Protein AF-A0A292S8X3-F1 (afdb_monomer)

Sequence (126 aa):
MIKKYTMLNYIPETLYKEAGVNPARVFNNKVITQPAACVITRNFRFEDNFVLKFAQNNEHIVIFLKPVFEIKGKQEFFDRNFNLILKKFKNYRVFTSQAEVDDFITDNKIQTIIRDFNPLLQPQEE

Mean predicted aligned error: 9.66 Å

pLDDT: mean 76.22, std 19.15, range [31.16, 96.75]

Secondary structure (DSSP, 8-state):
------GGGGS-SS----SS--GGGSS--PPPPSSEEEEESS---STT-HHHHHHHTTTPEEEEE----SSHHHHHHHHHHHHHHHTT-SSEEEESSHHHHHHHHHHTT--EEEE---TTSPPPP-

Foldseek 3Di:
DDPDDDCVVVDDPDDDDPPADDCVQDDDPPDADPPEAEEEEDPLADPPDRSVRVCVVPVHEYEYQDEDDPDPVVNVVSVVSSVVSCVVDDGYHYHPDVVVVVVVCVVRVHPYYHYDDDVVDDPPDD

Nearest PDB structures (foldseek):
  5ztb-assembly1_B  TM=5.370E-01  e=1.570E+00  Thermus thermophilus HB27
  5ztb-assembly2_A  TM=5.287E-01  e=2.488E+00  Thermus thermophilus HB27
  5ztb-assembly3_C  TM=5.094E-01  e=2.330E+00  Thermus thermophilus HB27
  5b4f-assembly1_A-2  TM=5.734E-01  e=3.945E+00  Thermus thermophilus HB27
  2gas-assembly2_B  TM=4.658E-01  e=7.619E+00  Medicago sativa

Structure (mmCIF, N/CA/C/O backbone):
data_AF-A0A292S8X3-F1
#
_entry.id   AF-A0A292S8X3-F1
#
loop_
_atom_site.group_PDB
_atom_site.id
_atom_site.type_symbol
_atom_site.label_atom_id
_atom_site.label_alt_id
_atom_site.label_comp_id
_atom_site.label_asym_id
_atom_site.label_entity_id
_atom_site.label_seq_id
_atom_site.pdbx_PDB_ins_code
_atom_site.Cartn_x
_atom_site.Cartn_y
_atom_site.Cartn_z
_atom_site.occupancy
_atom_site.B_iso_or_equiv
_atom_site.auth_seq_id
_atom_site.auth_comp_id
_atom_site.auth_asym_id
_atom_site.auth_atom_id
_atom_site.pdbx_PDB_model_num
ATOM 1 N N . MET A 1 1 ? -7.407 -32.201 -33.612 1.00 40.50 1 MET A N 1
ATOM 2 C CA . MET A 1 1 ? -7.776 -30.767 -33.638 1.00 40.50 1 MET A CA 1
ATOM 3 C C . MET A 1 1 ? -7.670 -30.231 -32.213 1.00 40.50 1 MET A C 1
ATOM 5 O O . MET A 1 1 ? -8.427 -30.672 -31.360 1.00 40.50 1 MET A O 1
ATOM 9 N N . ILE A 1 2 ? -6.678 -29.385 -31.916 1.00 31.16 2 ILE A N 1
ATOM 10 C CA . ILE A 1 2 ? -6.476 -28.832 -30.564 1.00 31.16 2 ILE A CA 1
ATOM 11 C C . ILE A 1 2 ? -7.536 -27.749 -30.337 1.00 31.16 2 ILE A C 1
ATOM 13 O O . ILE A 1 2 ? -7.513 -26.721 -31.014 1.00 31.16 2 ILE A O 1
ATOM 17 N N . LYS A 1 3 ? -8.469 -27.969 -29.404 1.00 38.09 3 LYS A N 1
ATOM 18 C CA . LYS A 1 3 ? -9.391 -26.916 -28.959 1.00 38.09 3 LYS A CA 1
ATOM 19 C C . LYS A 1 3 ? -8.608 -25.929 -28.093 1.00 38.09 3 LYS A C 1
ATOM 21 O O . LYS A 1 3 ? -8.277 -26.224 -26.948 1.00 38.09 3 LYS A O 1
ATOM 26 N N . LYS A 1 4 ? -8.275 -24.768 -28.659 1.00 35.94 4 LYS A N 1
ATOM 27 C CA . LYS A 1 4 ? -7.706 -23.639 -27.915 1.00 35.94 4 LYS A CA 1
ATOM 28 C C . LYS A 1 4 ? -8.845 -22.911 -27.206 1.00 35.94 4 LYS A C 1
ATOM 30 O O . LYS A 1 4 ? -9.520 -22.085 -27.810 1.00 35.94 4 LYS A O 1
ATOM 35 N N . TYR A 1 5 ? -9.070 -23.233 -25.939 1.00 38.69 5 TYR A N 1
ATOM 36 C CA . TYR A 1 5 ? -9.926 -22.420 -25.085 1.00 38.69 5 TYR A CA 1
ATOM 37 C C . TYR A 1 5 ? -9.133 -21.173 -24.678 1.00 38.69 5 TYR A C 1
ATOM 39 O O . TYR A 1 5 ? -8.145 -21.264 -23.954 1.00 38.69 5 TYR A O 1
ATOM 47 N N . THR A 1 6 ? -9.506 -20.011 -25.208 1.00 42.34 6 THR A N 1
ATOM 48 C CA . THR A 1 6 ? -8.949 -18.720 -24.788 1.00 42.34 6 THR A CA 1
ATOM 49 C C . THR A 1 6 ? -9.653 -18.261 -23.508 1.00 42.34 6 THR A C 1
ATOM 51 O O . THR A 1 6 ? -10.834 -18.548 -23.323 1.00 42.34 6 THR A O 1
ATOM 54 N N . MET A 1 7 ? -8.956 -17.536 -22.617 1.00 40.66 7 MET A N 1
ATOM 55 C CA . MET A 1 7 ? -9.541 -17.032 -21.354 1.00 40.66 7 MET A CA 1
ATOM 56 C C . MET A 1 7 ? -10.806 -16.182 -21.557 1.00 40.66 7 MET A C 1
ATOM 58 O O . MET A 1 7 ? -11.620 -16.077 -20.648 1.00 40.66 7 MET A O 1
ATOM 62 N N . LEU A 1 8 ? -10.992 -15.625 -22.758 1.00 43.12 8 LEU A N 1
ATOM 63 C CA . LEU A 1 8 ? -12.203 -14.917 -23.180 1.00 43.12 8 LEU A CA 1
ATOM 64 C C . LEU A 1 8 ? -13.480 -15.758 -23.016 1.00 43.12 8 LEU A C 1
ATOM 66 O O . LEU A 1 8 ? -14.521 -15.200 -22.699 1.00 43.12 8 LEU A O 1
ATOM 70 N N . ASN A 1 9 ? -13.396 -17.085 -23.153 1.00 43.97 9 ASN A N 1
ATOM 71 C CA . ASN A 1 9 ? -14.543 -17.992 -23.016 1.00 43.97 9 ASN A CA 1
ATOM 72 C C . ASN A 1 9 ? -15.000 -18.200 -21.558 1.00 43.97 9 ASN A C 1
ATOM 74 O O . ASN A 1 9 ? -15.982 -18.897 -21.326 1.00 43.97 9 ASN A O 1
ATOM 78 N N . TYR A 1 10 ? -14.268 -17.651 -20.584 1.00 42.66 10 TYR A N 1
ATOM 79 C CA . TYR A 1 10 ? -14.528 -17.815 -19.150 1.00 42.66 10 TYR A CA 1
ATOM 80 C C . TYR A 1 10 ? -14.713 -16.480 -18.424 1.00 42.66 10 TYR A C 1
ATOM 82 O O . TYR A 1 10 ? -14.752 -16.459 -17.195 1.00 42.66 10 TYR A O 1
ATOM 90 N N . ILE A 1 11 ? -14.807 -15.363 -19.155 1.00 41.22 11 ILE A N 1
ATOM 91 C CA . ILE A 1 11 ? -15.145 -14.074 -18.550 1.00 41.22 11 ILE A CA 1
ATOM 92 C C . ILE A 1 11 ? -16.648 -14.108 -18.244 1.00 41.22 11 ILE A C 1
ATOM 94 O O . ILE A 1 11 ? -17.437 -14.231 -19.180 1.00 41.22 11 ILE A O 1
ATOM 98 N N . PRO A 1 12 ? -17.068 -14.037 -16.968 1.00 37.34 12 PRO A N 1
ATOM 99 C CA . PRO A 1 12 ? -18.482 -14.064 -16.624 1.00 37.34 12 PRO A CA 1
ATOM 100 C C . PRO A 1 12 ? -19.188 -12.855 -17.242 1.00 37.34 12 PRO A C 1
ATOM 102 O O . PRO A 1 12 ? -18.734 -11.725 -17.066 1.00 37.34 12 PRO A O 1
ATOM 105 N N . GLU A 1 13 ? -20.315 -13.081 -17.920 1.00 39.03 13 GLU A N 1
ATOM 106 C CA . GLU A 1 13 ? -21.166 -12.006 -18.463 1.00 39.03 13 GLU A CA 1
ATOM 107 C C . GLU A 1 13 ? -21.691 -11.082 -17.350 1.00 39.03 13 GLU A C 1
ATOM 109 O O . GLU A 1 13 ? -21.934 -9.896 -17.570 1.00 39.03 13 GLU A O 1
ATOM 114 N N . THR A 1 14 ? -21.783 -11.611 -16.125 1.00 36.38 14 THR A N 1
ATOM 115 C CA . THR A 1 14 ? -22.208 -10.885 -14.929 1.00 36.38 14 THR A CA 1
ATOM 116 C C . THR A 1 14 ? -21.044 -10.753 -13.950 1.00 36.38 14 THR A C 1
ATOM 118 O O . THR A 1 14 ? -20.704 -11.685 -13.219 1.00 36.38 14 THR A O 1
ATOM 121 N N . LEU A 1 15 ? -20.440 -9.566 -13.898 1.00 38.81 15 LEU A N 1
ATOM 122 C CA . LEU A 1 15 ? -19.493 -9.203 -12.844 1.00 38.81 15 LEU A CA 1
ATOM 123 C C . LEU A 1 15 ? -20.273 -8.907 -11.557 1.00 38.81 15 LEU A C 1
ATOM 125 O O . LEU A 1 15 ? -20.787 -7.805 -11.360 1.00 38.81 15 LEU A O 1
ATOM 129 N N . TYR A 1 16 ? -20.379 -9.895 -10.669 1.00 35.81 16 TYR A N 1
ATOM 130 C CA . TYR A 1 16 ? -20.914 -9.678 -9.327 1.00 35.81 16 TYR A CA 1
ATOM 131 C C . TYR A 1 16 ? -19.996 -8.721 -8.558 1.00 35.81 16 TYR A C 1
ATOM 133 O O . TYR A 1 16 ? -18.856 -9.051 -8.229 1.00 35.81 16 TYR A O 1
ATOM 141 N N . LYS A 1 17 ? -20.497 -7.526 -8.233 1.00 45.16 17 LYS A N 1
ATOM 142 C CA . LYS A 1 17 ? -19.863 -6.667 -7.230 1.00 45.16 17 LYS A CA 1
ATOM 143 C C . LYS A 1 17 ? -20.182 -7.244 -5.853 1.00 45.16 17 LYS A C 1
ATOM 145 O O . LYS A 1 17 ? -21.305 -7.104 -5.382 1.00 45.16 17 LYS A O 1
ATOM 150 N N . GLU A 1 18 ? -19.207 -7.885 -5.207 1.00 49.16 18 GLU A N 1
ATOM 151 C CA . GLU A 1 18 ? -19.298 -8.179 -3.771 1.00 49.16 18 GLU A CA 1
ATOM 152 C C . GLU A 1 18 ? -19.593 -6.856 -3.027 1.00 49.16 18 GLU A C 1
ATOM 154 O O . GLU A 1 18 ? -18.821 -5.899 -3.129 1.00 49.16 18 GLU A O 1
ATOM 159 N N . ALA A 1 19 ? -20.734 -6.788 -2.326 1.00 51.34 19 ALA A N 1
ATOM 160 C CA . ALA A 1 19 ? -21.181 -5.601 -1.581 1.00 51.34 19 ALA A CA 1
ATOM 161 C C . ALA A 1 19 ? -20.307 -5.302 -0.345 1.00 51.34 19 ALA A C 1
ATOM 163 O O . ALA A 1 19 ? -20.382 -4.220 0.231 1.00 51.34 19 ALA A O 1
ATOM 164 N N . GLY A 1 20 ? -19.451 -6.248 0.040 1.00 58.66 20 GLY A N 1
ATOM 165 C CA . GLY A 1 20 ? -18.481 -6.141 1.123 1.00 58.66 20 GLY A CA 1
ATOM 166 C C . GLY A 1 20 ? -17.358 -7.157 0.929 1.00 58.66 20 GLY A C 1
ATOM 167 O O . GLY A 1 20 ? -17.432 -8.013 0.055 1.00 58.66 20 GLY A O 1
ATOM 168 N N . VAL A 1 21 ? -16.297 -7.063 1.724 1.00 63.22 21 VAL A N 1
ATOM 169 C CA . VAL A 1 21 ? -15.174 -8.008 1.645 1.00 63.22 21 VAL A CA 1
ATOM 170 C C . VAL A 1 21 ? -15.533 -9.279 2.417 1.00 63.22 21 VAL A C 1
ATOM 172 O O . VAL A 1 21 ? -15.876 -9.198 3.593 1.00 63.22 21 VAL A O 1
ATOM 175 N N . ASN A 1 22 ? -15.446 -10.452 1.779 1.00 69.06 22 ASN A N 1
ATOM 176 C CA . ASN A 1 22 ? -15.608 -11.736 2.474 1.00 69.06 22 ASN A CA 1
ATOM 177 C C . ASN A 1 22 ? -14.605 -11.834 3.653 1.00 69.06 22 ASN A C 1
ATOM 179 O O . ASN A 1 22 ? -13.404 -11.716 3.398 1.00 69.06 22 ASN A O 1
ATOM 183 N N . PRO A 1 23 ? -15.046 -12.091 4.904 1.00 67.62 23 PRO A N 1
ATOM 184 C CA . PRO A 1 23 ? -14.165 -12.166 6.074 1.00 67.62 23 PRO A CA 1
ATOM 185 C C . PRO A 1 23 ? -13.002 -13.154 5.934 1.00 67.62 23 PRO A C 1
ATOM 187 O O . PRO A 1 23 ? -11.930 -12.903 6.466 1.00 67.62 23 PRO A O 1
ATOM 190 N N . ALA A 1 24 ? -13.157 -14.233 5.157 1.00 73.31 24 ALA A N 1
ATOM 191 C CA . ALA A 1 24 ? -12.075 -15.186 4.885 1.00 73.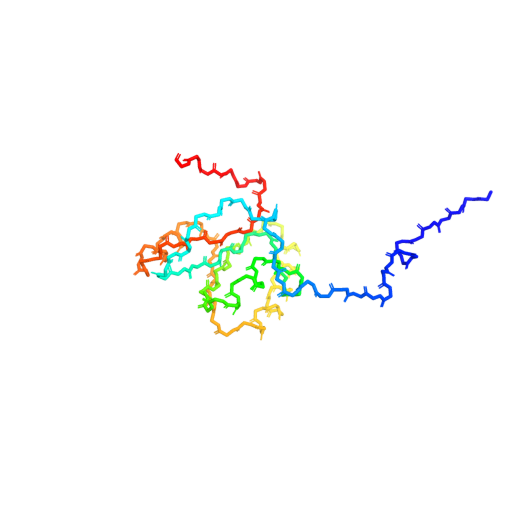31 24 ALA A CA 1
ATOM 192 C C . ALA A 1 24 ? -10.901 -14.582 4.082 1.00 73.31 24 ALA A C 1
ATOM 194 O O . ALA A 1 24 ? -9.849 -15.205 3.954 1.00 73.31 24 ALA A O 1
ATOM 195 N N . ARG A 1 25 ? -11.074 -13.383 3.509 1.00 69.56 25 ARG A N 1
ATOM 196 C CA . ARG A 1 25 ? -10.022 -12.623 2.814 1.00 69.56 25 ARG A CA 1
ATOM 197 C C . ARG A 1 25 ? -9.232 -11.705 3.754 1.00 69.56 25 ARG A C 1
ATOM 199 O O . ARG A 1 25 ? -8.280 -11.077 3.296 1.00 69.56 25 ARG A O 1
ATOM 206 N N . VAL A 1 26 ? -9.629 -11.608 5.023 1.00 69.31 26 VAL A N 1
ATOM 207 C CA . VAL A 1 26 ? -8.966 -10.807 6.055 1.00 69.31 26 VAL A CA 1
ATOM 208 C C . VAL A 1 26 ? -8.308 -11.759 7.046 1.00 69.31 26 VAL A C 1
ATOM 210 O O . VAL A 1 26 ? -8.939 -12.669 7.575 1.00 69.31 26 VAL A O 1
ATOM 213 N N . PHE A 1 27 ? -7.014 -11.565 7.279 1.00 67.38 27 PHE A N 1
ATOM 214 C CA . PHE A 1 27 ? -6.290 -12.268 8.328 1.00 67.38 27 PHE A CA 1
ATOM 215 C C . PHE A 1 27 ? -6.267 -11.353 9.553 1.00 67.38 27 PHE A C 1
ATOM 217 O O . PHE A 1 27 ? -5.768 -10.237 9.441 1.00 67.38 27 PHE A O 1
ATOM 224 N N . ASN A 1 28 ? -6.799 -11.832 10.685 1.00 63.59 28 ASN A N 1
ATOM 225 C CA . ASN A 1 28 ? -7.037 -11.097 11.939 1.00 63.59 28 ASN A CA 1
ATOM 226 C C . ASN A 1 28 ? -8.320 -10.228 11.945 1.00 63.59 28 ASN A C 1
ATOM 228 O O . ASN A 1 28 ? -8.420 -9.225 11.247 1.00 63.59 28 ASN A O 1
ATOM 232 N N . ASN A 1 29 ? -9.292 -10.613 12.784 1.00 57.91 29 ASN A N 1
ATOM 233 C CA . ASN A 1 29 ? -10.606 -9.960 12.922 1.00 57.91 29 ASN A CA 1
ATOM 234 C C . ASN A 1 29 ? -10.719 -9.117 14.206 1.00 57.91 29 ASN A C 1
ATOM 236 O O . ASN A 1 29 ? -11.813 -8.955 14.751 1.00 57.91 29 ASN A O 1
ATOM 240 N N . LYS A 1 30 ? -9.593 -8.617 14.734 1.00 63.47 30 LYS A N 1
ATOM 241 C CA . LYS A 1 30 ? -9.608 -7.655 15.846 1.00 63.47 30 LYS A CA 1
ATOM 242 C C . LYS A 1 30 ? -10.413 -6.404 15.455 1.00 63.47 30 LYS A C 1
ATOM 244 O O . LYS A 1 30 ? -10.518 -6.045 14.282 1.00 63.47 30 LYS A O 1
ATOM 249 N N . VAL A 1 31 ? -10.999 -5.749 16.457 1.00 68.06 31 VAL A N 1
ATOM 250 C CA . VAL A 1 31 ? -11.762 -4.506 16.271 1.00 68.06 31 VAL A CA 1
ATOM 251 C C . VAL A 1 31 ? -10.840 -3.427 15.705 1.00 68.06 31 VAL A C 1
ATOM 253 O O . VAL A 1 31 ? -9.752 -3.209 16.230 1.00 68.06 31 VAL A O 1
ATOM 256 N N . ILE A 1 32 ? -11.289 -2.744 14.652 1.00 72.12 32 ILE A N 1
ATOM 257 C CA . ILE A 1 32 ? -10.548 -1.636 14.045 1.00 72.12 32 ILE A CA 1
ATOM 258 C C . ILE A 1 32 ? -10.680 -0.407 14.925 1.00 72.12 32 ILE A C 1
ATOM 260 O O . ILE A 1 32 ? -11.784 0.087 15.161 1.00 72.12 32 ILE A O 1
ATOM 264 N N . THR A 1 33 ? -9.542 0.107 15.365 1.00 75.38 33 THR A N 1
ATOM 265 C CA . THR A 1 33 ? -9.446 1.342 16.136 1.00 75.38 33 THR A CA 1
ATOM 266 C C . THR A 1 33 ? -8.947 2.482 15.255 1.00 75.38 33 THR A C 1
ATOM 268 O O . THR A 1 33 ? -8.050 2.320 14.426 1.00 75.38 33 THR A O 1
ATOM 271 N N . GLN A 1 34 ? -9.561 3.653 15.416 1.00 79.25 34 GLN A N 1
ATOM 272 C CA . GLN A 1 34 ? -9.208 4.859 14.669 1.00 79.25 34 GLN A CA 1
ATOM 273 C C . GLN A 1 34 ? -8.153 5.680 15.434 1.00 79.25 34 GLN A C 1
ATOM 275 O O . GLN A 1 34 ? -8.200 5.714 16.664 1.00 79.25 34 GLN A O 1
ATOM 280 N N . PRO A 1 35 ? -7.249 6.396 14.743 1.00 84.81 35 PRO A N 1
ATOM 281 C CA . PRO A 1 35 ? -7.167 6.513 13.289 1.00 84.81 35 PRO A CA 1
ATOM 282 C C . PRO A 1 35 ? -6.544 5.270 12.643 1.00 84.81 35 PRO A C 1
ATOM 284 O O . PRO A 1 35 ? -5.554 4.731 13.133 1.00 84.81 35 PRO A O 1
ATOM 287 N N . ALA A 1 36 ? -7.125 4.821 11.534 1.00 81.44 36 ALA A N 1
ATOM 288 C CA . ALA A 1 36 ? -6.656 3.662 10.786 1.00 81.44 36 ALA A CA 1
ATOM 289 C C . ALA A 1 36 ? -6.124 4.055 9.400 1.00 81.44 36 ALA A C 1
ATOM 291 O O . ALA A 1 36 ? -6.624 4.981 8.750 1.00 81.44 36 ALA A O 1
ATOM 292 N N . ALA A 1 37 ? -5.107 3.329 8.940 1.00 85.69 37 ALA A N 1
ATOM 293 C CA . ALA A 1 37 ? -4.483 3.536 7.640 1.00 85.69 37 ALA A CA 1
ATOM 294 C C . ALA A 1 37 ? -4.462 2.250 6.814 1.00 85.69 37 ALA A C 1
ATOM 296 O O . ALA A 1 37 ? -4.353 1.138 7.331 1.00 85.69 37 ALA A O 1
ATOM 297 N N . CYS A 1 38 ? -4.540 2.423 5.500 1.00 88.12 38 CYS A N 1
ATOM 298 C CA . CYS A 1 38 ? -4.509 1.353 4.521 1.00 88.12 38 CYS A CA 1
ATOM 299 C C . CYS A 1 38 ? -3.195 1.412 3.739 1.00 88.12 38 CYS A C 1
ATOM 301 O O . CYS A 1 38 ? -3.016 2.319 2.931 1.00 88.12 38 CYS A O 1
ATOM 303 N N . VAL A 1 39 ? -2.301 0.444 3.928 1.00 90.38 39 VAL A N 1
ATOM 30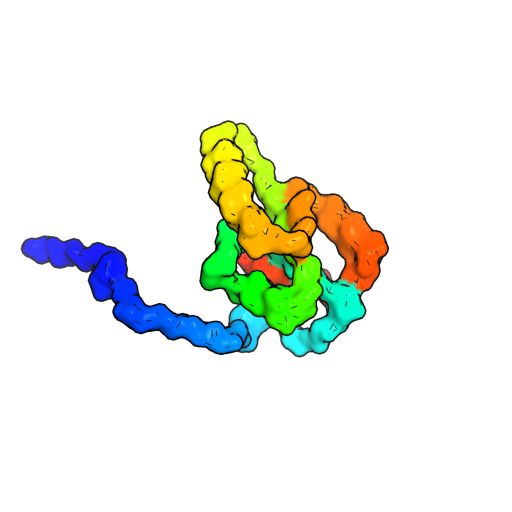4 C CA . VAL A 1 39 ? -0.997 0.386 3.257 1.00 90.38 39 VAL A CA 1
ATOM 305 C C . VAL A 1 39 ? -1.057 -0.571 2.065 1.00 90.38 39 VAL A C 1
ATOM 307 O O . VAL A 1 39 ? -1.272 -1.773 2.217 1.00 90.38 39 VAL A O 1
ATOM 310 N N . ILE A 1 40 ? -0.860 -0.033 0.864 1.00 91.88 40 ILE A N 1
ATOM 311 C CA . ILE A 1 40 ? -0.791 -0.782 -0.392 1.00 91.88 40 ILE A CA 1
ATOM 312 C C . ILE A 1 40 ? 0.672 -0.965 -0.784 1.00 91.88 40 ILE A C 1
ATOM 314 O O . ILE A 1 40 ? 1.379 0.010 -1.045 1.00 91.88 40 ILE A O 1
ATOM 318 N N . THR A 1 41 ? 1.099 -2.221 -0.871 1.00 91.88 41 THR A N 1
ATOM 319 C CA . THR A 1 41 ? 2.475 -2.619 -1.201 1.00 91.88 41 THR A CA 1
ATOM 320 C C . THR A 1 41 ? 2.570 -3.405 -2.509 1.00 91.88 41 THR A C 1
ATOM 322 O O . THR A 1 41 ? 3.638 -3.474 -3.116 1.00 91.88 41 THR A O 1
ATOM 325 N N . ARG A 1 42 ? 1.464 -4.009 -2.971 1.00 88.94 42 ARG A N 1
ATOM 326 C CA . ARG A 1 42 ? 1.460 -4.923 -4.125 1.00 88.94 42 ARG A CA 1
ATOM 327 C C . ARG A 1 42 ? 0.326 -4.655 -5.110 1.00 88.94 42 ARG A C 1
ATOM 329 O O . ARG A 1 42 ? 0.529 -4.695 -6.323 1.00 88.94 42 ARG A O 1
ATOM 336 N N . ASN A 1 43 ? -0.878 -4.402 -4.617 1.00 89.56 43 ASN A N 1
ATOM 337 C CA . ASN A 1 43 ? -2.093 -4.275 -5.412 1.00 89.56 43 ASN A CA 1
ATOM 338 C C . ASN A 1 43 ? -2.332 -2.818 -5.834 1.00 89.56 43 ASN A C 1
ATOM 340 O O . ASN A 1 43 ? -3.313 -2.195 -5.437 1.00 89.56 43 ASN A O 1
ATOM 344 N N . PHE A 1 44 ? -1.461 -2.274 -6.685 1.00 89.88 44 PHE A N 1
ATOM 345 C CA . PHE A 1 44 ? -1.627 -0.938 -7.273 1.00 89.88 44 PHE A CA 1
ATOM 346 C C . PHE A 1 44 ? -2.705 -0.949 -8.364 1.00 89.88 44 PHE A C 1
ATOM 348 O O . PHE A 1 44 ? -2.412 -0.934 -9.556 1.00 89.88 44 PHE A O 1
ATOM 355 N N . ARG A 1 45 ? -3.970 -1.024 -7.950 1.00 86.50 45 ARG A N 1
ATOM 356 C CA . ARG A 1 45 ? -5.154 -0.904 -8.811 1.00 86.50 45 ARG A CA 1
ATOM 357 C C . ARG A 1 45 ? -6.315 -0.331 -8.008 1.00 86.50 45 ARG A C 1
ATOM 359 O O . ARG A 1 45 ? -6.415 -0.607 -6.815 1.00 86.50 45 ARG A O 1
ATOM 366 N N . PHE A 1 46 ? -7.165 0.452 -8.666 1.00 81.19 46 PHE A N 1
ATOM 367 C CA . PHE A 1 46 ? -8.346 1.059 -8.046 1.00 81.19 46 PHE A CA 1
ATOM 368 C C . PHE A 1 46 ? -9.529 0.084 -8.014 1.00 81.19 46 PHE A C 1
ATOM 370 O O . PHE A 1 46 ? -10.121 -0.154 -6.966 1.00 81.19 46 PHE A O 1
ATOM 377 N N . GLU A 1 47 ? -9.846 -0.512 -9.162 1.00 80.50 47 GLU A N 1
ATOM 378 C CA . GLU A 1 47 ? -10.934 -1.478 -9.288 1.00 80.50 47 GLU A CA 1
ATOM 379 C C . GLU A 1 47 ? -10.510 -2.850 -8.750 1.00 80.50 47 GLU A C 1
ATOM 381 O O . GLU A 1 47 ? -9.342 -3.240 -8.825 1.00 80.50 47 GLU A O 1
ATOM 386 N N . ASP A 1 48 ? -11.466 -3.563 -8.152 1.00 79.88 48 ASP A N 1
ATOM 387 C CA . ASP A 1 48 ? -11.291 -4.920 -7.614 1.00 79.88 48 ASP A CA 1
ATOM 388 C C . ASP A 1 48 ? -10.079 -5.096 -6.691 1.00 79.88 48 ASP A C 1
ATOM 390 O O . ASP A 1 48 ? -9.361 -6.105 -6.686 1.00 79.88 48 ASP A O 1
ATOM 394 N N . ASN A 1 49 ? -9.868 -4.079 -5.861 1.00 82.44 49 ASN A N 1
ATOM 395 C CA . ASN A 1 49 ? -8.939 -4.103 -4.751 1.00 82.44 49 ASN A CA 1
ATOM 396 C C . ASN A 1 49 ? -9.716 -4.194 -3.434 1.00 82.44 49 ASN A C 1
ATOM 398 O O . ASN A 1 49 ? -10.311 -3.217 -2.986 1.00 82.44 49 ASN A O 1
ATOM 402 N N . PHE A 1 50 ? -9.717 -5.378 -2.818 1.00 79.75 50 PHE A N 1
ATOM 403 C CA . PHE A 1 50 ? -10.442 -5.624 -1.568 1.00 79.75 50 PHE A CA 1
ATOM 404 C C . PHE A 1 50 ? -9.979 -4.715 -0.429 1.00 79.75 50 PHE A C 1
ATOM 406 O O . PHE A 1 50 ? -10.806 -4.214 0.322 1.00 79.75 50 PHE A O 1
ATOM 413 N N . VAL A 1 51 ? -8.676 -4.450 -0.347 1.00 81.12 51 VAL A N 1
ATOM 414 C CA . VAL A 1 51 ? -8.079 -3.624 0.707 1.00 81.12 51 VAL A CA 1
ATOM 415 C C . VAL A 1 51 ? -8.498 -2.161 0.552 1.00 81.12 51 VAL A C 1
ATOM 417 O O . VAL A 1 51 ? -8.860 -1.512 1.527 1.00 81.12 51 VAL A O 1
ATOM 420 N N . LEU A 1 52 ? -8.577 -1.662 -0.685 1.00 79.56 52 LEU A N 1
ATOM 421 C CA . LEU A 1 52 ? -9.103 -0.320 -0.940 1.00 79.56 52 LEU A CA 1
ATOM 422 C C . LEU A 1 52 ? -10.616 -0.216 -0.758 1.00 79.56 52 LEU A C 1
ATOM 424 O O . LEU A 1 52 ? -11.070 0.777 -0.200 1.00 79.56 52 LEU A O 1
ATOM 428 N N . LYS A 1 53 ? -11.397 -1.218 -1.190 1.00 77.38 53 LYS A N 1
ATOM 429 C CA . LYS A 1 53 ? -12.849 -1.258 -0.922 1.00 77.38 53 LYS A CA 1
ATOM 430 C C . LYS A 1 53 ? -13.111 -1.196 0.584 1.00 77.38 53 LYS A C 1
ATOM 432 O O . LYS A 1 53 ? -13.995 -0.475 1.033 1.00 77.38 53 LYS A O 1
ATOM 437 N N . PHE A 1 54 ? -12.296 -1.905 1.358 1.00 69.62 54 PHE A N 1
ATOM 438 C CA . PHE A 1 54 ? -12.328 -1.859 2.810 1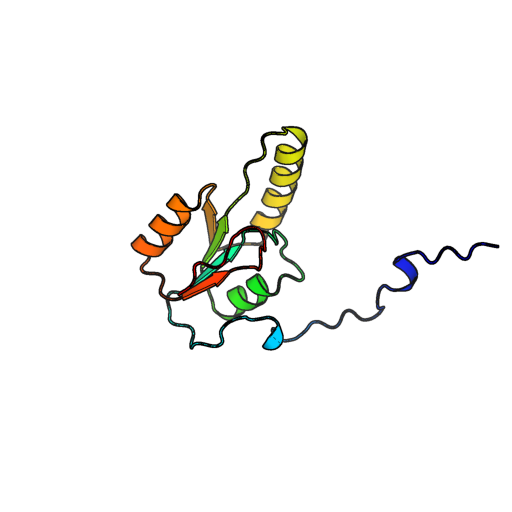.00 69.62 54 PHE A CA 1
ATOM 439 C C . PHE A 1 54 ? -11.966 -0.470 3.362 1.00 69.62 54 PHE A C 1
ATOM 441 O O . PHE A 1 54 ? -12.672 0.048 4.221 1.00 69.62 54 PHE A O 1
ATOM 448 N N . ALA A 1 55 ? -10.922 0.172 2.829 1.00 69.56 55 ALA A N 1
ATOM 449 C CA . ALA A 1 55 ? -10.488 1.505 3.251 1.00 69.56 55 ALA A CA 1
ATOM 450 C C . ALA A 1 55 ? -11.490 2.627 2.933 1.00 69.56 55 ALA A C 1
ATOM 452 O O . ALA A 1 55 ? -11.718 3.506 3.762 1.00 69.56 55 ALA A O 1
ATOM 453 N N . GLN A 1 56 ? -12.105 2.590 1.748 1.00 68.94 56 GLN A N 1
ATOM 454 C CA . GLN A 1 56 ? -13.061 3.601 1.286 1.00 68.94 56 GLN A CA 1
ATOM 455 C C . GLN A 1 56 ? -14.341 3.627 2.122 1.00 68.94 56 GLN A C 1
ATOM 457 O O . GLN A 1 56 ? -14.874 4.702 2.375 1.00 68.94 56 GLN A O 1
ATOM 462 N N . ASN A 1 57 ? -14.799 2.465 2.589 1.00 66.31 57 ASN A N 1
ATOM 463 C CA . ASN A 1 57 ? -15.991 2.363 3.431 1.00 66.31 57 ASN A CA 1
ATOM 464 C C . ASN A 1 57 ? -15.781 2.904 4.857 1.00 66.31 57 ASN A C 1
ATOM 466 O O . ASN A 1 57 ? -16.758 3.068 5.578 1.00 66.31 57 ASN A O 1
ATOM 470 N N . ASN A 1 58 ? -14.535 3.167 5.269 1.00 61.59 58 ASN A N 1
ATOM 471 C CA . ASN A 1 58 ? -14.179 3.503 6.651 1.00 61.59 58 ASN A CA 1
ATOM 472 C C . ASN A 1 58 ? -13.320 4.785 6.778 1.00 61.59 58 ASN A C 1
ATOM 474 O O . ASN A 1 58 ? -12.685 4.999 7.811 1.00 61.59 58 ASN A O 1
ATOM 478 N N . GLU A 1 59 ? -13.280 5.619 5.727 1.00 64.75 59 GLU A N 1
ATOM 479 C CA . GLU A 1 59 ? -12.564 6.913 5.667 1.00 64.75 59 GLU A CA 1
ATOM 480 C C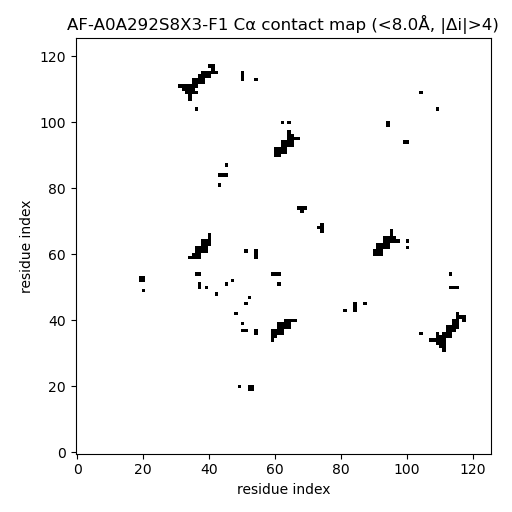 . GLU A 1 59 ? -11.058 6.857 6.003 1.00 64.75 59 GLU A C 1
ATOM 482 O O . GLU A 1 59 ? -10.467 7.818 6.497 1.00 64.75 59 GLU A O 1
ATOM 487 N N . HIS A 1 60 ? -10.397 5.736 5.716 1.00 72.56 60 HIS A N 1
ATOM 488 C CA . HIS A 1 60 ? -8.986 5.551 6.060 1.00 72.56 60 HIS A CA 1
ATOM 489 C C . HIS A 1 60 ? -8.030 6.342 5.154 1.00 72.56 60 HIS A C 1
ATOM 491 O O . HIS A 1 60 ? -8.273 6.527 3.956 1.00 72.56 60 HIS A O 1
ATOM 497 N N . ILE A 1 61 ? -6.875 6.732 5.706 1.00 84.38 61 ILE A N 1
ATOM 498 C CA . ILE A 1 61 ? -5.765 7.285 4.917 1.00 84.38 61 ILE A CA 1
ATOM 499 C C . ILE A 1 61 ? -5.174 6.161 4.061 1.00 84.38 61 ILE A C 1
ATOM 501 O O . ILE A 1 61 ? -4.751 5.130 4.589 1.00 84.38 61 ILE A O 1
ATOM 505 N N . VAL A 1 62 ? -5.118 6.354 2.740 1.00 89.31 62 VAL A N 1
ATOM 506 C CA . VAL A 1 62 ? -4.473 5.398 1.828 1.00 89.31 62 VAL A CA 1
ATOM 507 C C . VAL A 1 62 ? -2.990 5.732 1.704 1.00 89.31 62 VAL A C 1
ATOM 509 O O . VAL A 1 62 ? -2.619 6.816 1.261 1.00 89.31 62 VAL A O 1
ATOM 512 N N . ILE A 1 63 ? -2.135 4.788 2.065 1.00 93.06 63 ILE A N 1
ATOM 513 C CA . ILE A 1 63 ? -0.684 4.883 1.959 1.00 93.06 63 ILE A CA 1
ATOM 514 C C . ILE A 1 63 ? -0.227 3.935 0.852 1.00 93.06 63 ILE A C 1
ATOM 516 O O . ILE A 1 63 ? -0.493 2.738 0.895 1.00 93.06 63 ILE A O 1
ATOM 520 N N . PHE A 1 64 ? 0.479 4.457 -0.142 1.00 93.75 64 PHE A N 1
ATOM 521 C CA . PHE A 1 64 ? 1.139 3.656 -1.166 1.00 93.75 64 PHE A CA 1
ATOM 522 C C . PHE A 1 64 ? 2.625 3.540 -0.835 1.00 93.75 64 PHE A C 1
ATOM 524 O O . PHE A 1 64 ? 3.345 4.536 -0.908 1.00 93.75 64 PHE A O 1
ATOM 531 N N . LEU A 1 65 ? 3.088 2.327 -0.527 1.00 94.56 65 LEU A N 1
ATOM 532 C CA . LEU A 1 65 ? 4.516 2.021 -0.475 1.00 94.56 65 LEU A CA 1
ATOM 533 C C . LEU A 1 65 ? 4.977 1.665 -1.887 1.00 94.56 65 LEU A C 1
ATOM 535 O O . LEU A 1 65 ? 4.898 0.520 -2.329 1.00 94.56 65 LEU A O 1
ATOM 539 N N . LYS A 1 66 ? 5.382 2.688 -2.627 1.00 94.06 66 LYS A N 1
ATOM 540 C CA . LYS A 1 66 ? 5.734 2.613 -4.037 1.00 94.06 66 LYS A CA 1
ATOM 541 C C . LYS A 1 66 ? 7.076 1.880 -4.213 1.00 94.06 66 LYS A C 1
ATOM 543 O O . LYS A 1 66 ? 8.084 2.353 -3.691 1.00 94.06 66 LYS A O 1
ATOM 548 N N . PRO A 1 67 ? 7.139 0.788 -4.997 1.00 92.31 67 PRO A N 1
ATOM 549 C CA . PRO A 1 67 ? 8.401 0.121 -5.285 1.00 92.31 67 PRO A CA 1
ATOM 550 C C . PRO A 1 67 ? 9.312 0.991 -6.161 1.00 92.31 67 PRO A C 1
ATOM 552 O O . PRO A 1 67 ? 8.846 1.712 -7.050 1.00 92.31 67 PRO A O 1
ATOM 555 N N . VAL A 1 68 ? 10.619 0.859 -5.938 1.00 93.69 68 VAL A N 1
ATOM 556 C CA . VAL A 1 68 ? 11.676 1.421 -6.786 1.00 93.69 68 VAL A CA 1
ATOM 557 C C . VAL A 1 68 ? 12.367 0.267 -7.505 1.00 93.69 68 VAL A C 1
ATOM 559 O O . VAL A 1 68 ? 12.847 -0.673 -6.875 1.00 93.69 68 VAL A O 1
ATOM 562 N N . PHE A 1 69 ? 12.375 0.307 -8.833 1.00 92.62 69 PHE A N 1
ATOM 563 C CA . PHE A 1 69 ? 12.963 -0.721 -9.682 1.00 92.62 69 PHE A CA 1
ATOM 564 C C . PHE A 1 69 ? 14.265 -0.223 -10.307 1.00 92.62 69 PHE A C 1
ATOM 566 O O . PHE A 1 69 ? 14.307 0.854 -10.894 1.00 92.62 69 PHE A O 1
ATOM 573 N N . GLU A 1 70 ? 15.300 -1.060 -10.276 1.00 95.06 70 GLU A N 1
ATOM 574 C CA . GLU A 1 70 ? 16.590 -0.781 -10.927 1.00 95.06 70 GLU A CA 1
ATOM 575 C C . GLU A 1 70 ? 16.468 -0.722 -12.460 1.00 95.06 70 GLU A C 1
ATOM 577 O O . GLU A 1 70 ? 17.158 0.035 -13.141 1.00 95.06 70 GLU A O 1
ATOM 582 N N . ILE A 1 71 ? 15.550 -1.513 -13.026 1.00 96.75 71 ILE A N 1
ATOM 583 C CA . ILE A 1 71 ? 15.325 -1.576 -14.471 1.00 96.75 71 ILE A CA 1
ATOM 584 C C . ILE A 1 71 ? 14.473 -0.380 -14.906 1.00 96.75 71 ILE A C 1
ATOM 586 O O . ILE A 1 71 ? 13.258 -0.365 -14.692 1.00 96.75 71 ILE A O 1
ATOM 590 N N . LYS A 1 72 ? 15.093 0.572 -15.614 1.00 94.50 72 LYS A N 1
ATOM 591 C CA . LYS A 1 72 ? 14.456 1.806 -16.112 1.00 94.50 72 LYS A CA 1
ATOM 592 C C . LYS A 1 72 ? 13.103 1.574 -16.794 1.00 94.50 72 LYS A C 1
ATOM 594 O O . LYS A 1 72 ? 12.113 2.175 -16.398 1.00 94.50 72 LYS A O 1
ATOM 599 N N . GLY A 1 73 ? 13.023 0.656 -17.762 1.00 95.38 73 GLY A N 1
ATOM 600 C CA . GLY A 1 73 ? 11.767 0.394 -18.481 1.00 95.38 73 GLY A CA 1
ATOM 601 C C . GLY A 1 73 ? 10.640 -0.130 -17.579 1.00 95.38 73 GLY A C 1
ATOM 602 O O . GLY A 1 73 ? 9.469 0.189 -17.789 1.00 95.38 73 GLY A O 1
ATOM 603 N N . LYS A 1 74 ? 10.984 -0.890 -16.529 1.00 93.88 74 LYS A N 1
ATOM 604 C CA . LYS A 1 74 ? 10.023 -1.364 -15.523 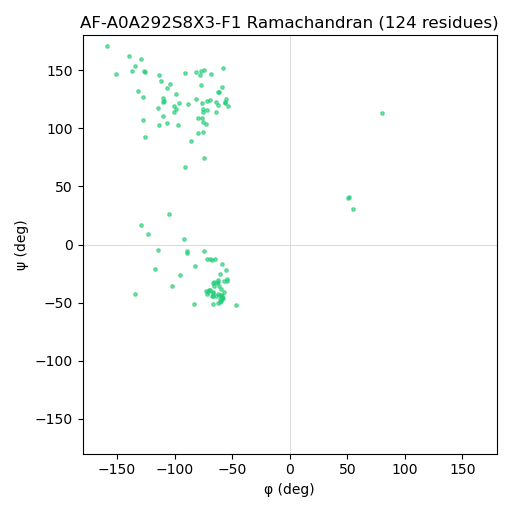1.00 93.88 74 LYS A CA 1
ATOM 605 C C . LYS A 1 74 ? 9.554 -0.215 -14.632 1.00 93.88 74 LYS A C 1
ATOM 607 O O . LYS A 1 74 ? 8.355 -0.108 -14.377 1.00 93.88 74 LYS A O 1
ATOM 612 N N . GLN A 1 75 ? 10.480 0.645 -14.209 1.00 94.19 75 GLN A N 1
ATOM 613 C CA . GLN A 1 75 ? 10.180 1.841 -13.424 1.00 94.19 75 GLN A CA 1
ATOM 614 C C . GLN A 1 75 ? 9.247 2.789 -14.186 1.00 94.19 75 GLN A C 1
ATOM 616 O O . GLN A 1 75 ? 8.192 3.151 -13.675 1.00 94.19 75 GLN A O 1
ATOM 621 N N . GLU A 1 76 ? 9.566 3.105 -15.442 1.00 94.94 76 GLU A N 1
ATOM 622 C CA . GLU A 1 76 ? 8.759 3.988 -16.294 1.00 94.94 76 GLU A CA 1
ATOM 623 C C . GLU A 1 76 ? 7.356 3.429 -16.553 1.00 94.94 76 GLU A C 1
ATOM 625 O O . GLU A 1 76 ? 6.360 4.158 -16.490 1.00 94.94 76 GLU A O 1
ATOM 630 N N . PHE A 1 77 ? 7.258 2.122 -16.824 1.00 93.56 77 PHE A N 1
ATOM 631 C CA . PHE A 1 77 ? 5.967 1.460 -16.976 1.00 93.56 77 PHE A CA 1
ATOM 632 C C . PHE A 1 77 ? 5.136 1.573 -15.697 1.00 93.56 77 PHE A C 1
ATOM 634 O O . PHE A 1 77 ? 3.951 1.915 -15.765 1.00 93.56 77 PHE A O 1
ATOM 641 N N . PHE A 1 78 ? 5.740 1.294 -14.540 1.00 94.25 78 PHE A N 1
ATOM 642 C CA . PHE A 1 78 ? 5.049 1.374 -13.261 1.00 94.25 78 PHE A CA 1
ATOM 643 C C . PHE A 1 78 ? 4.587 2.805 -12.974 1.00 94.25 78 PHE A C 1
ATOM 645 O O . PHE A 1 78 ? 3.402 3.014 -12.721 1.00 94.25 78 PHE A O 1
ATOM 652 N N . ASP A 1 79 ? 5.476 3.791 -13.099 1.00 92.81 79 ASP A N 1
ATOM 653 C CA . ASP A 1 79 ? 5.192 5.199 -12.805 1.00 92.81 79 ASP A CA 1
ATOM 654 C C . ASP A 1 79 ? 4.048 5.753 -13.650 1.00 92.81 79 ASP A C 1
ATOM 656 O O . ASP A 1 79 ? 3.142 6.407 -13.126 1.00 92.81 79 ASP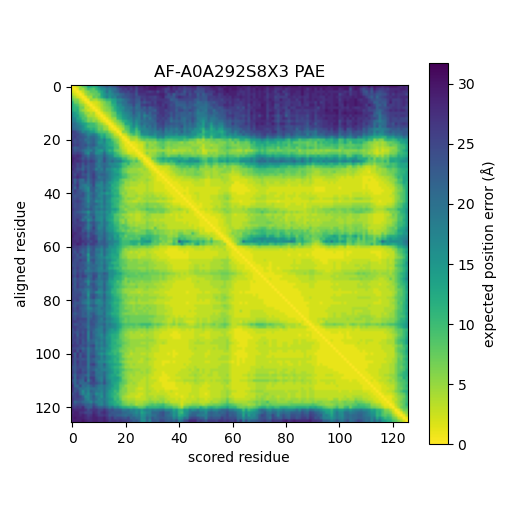 A O 1
ATOM 660 N N . ARG A 1 80 ? 4.027 5.441 -14.950 1.00 92.44 80 ARG A N 1
ATOM 661 C CA . ARG A 1 80 ? 2.938 5.862 -15.838 1.00 92.44 80 ARG A CA 1
ATOM 662 C C . ARG A 1 80 ? 1.584 5.331 -15.364 1.00 92.44 80 ARG A C 1
ATOM 664 O O . ARG A 1 80 ? 0.622 6.093 -15.307 1.00 92.44 80 ARG A O 1
ATOM 671 N N . ASN A 1 81 ? 1.502 4.045 -15.026 1.00 91.62 81 ASN A N 1
ATOM 672 C CA . ASN A 1 81 ? 0.252 3.431 -14.570 1.00 91.62 81 ASN A CA 1
ATOM 673 C C . ASN A 1 81 ? -0.140 3.913 -13.167 1.00 91.62 81 ASN A C 1
ATOM 675 O O . ASN A 1 81 ? -1.303 4.233 -12.923 1.00 91.62 81 ASN A O 1
ATOM 679 N N . PHE A 1 82 ? 0.830 4.031 -12.262 1.00 92.56 82 PHE A N 1
ATOM 680 C CA . PHE A 1 82 ? 0.618 4.522 -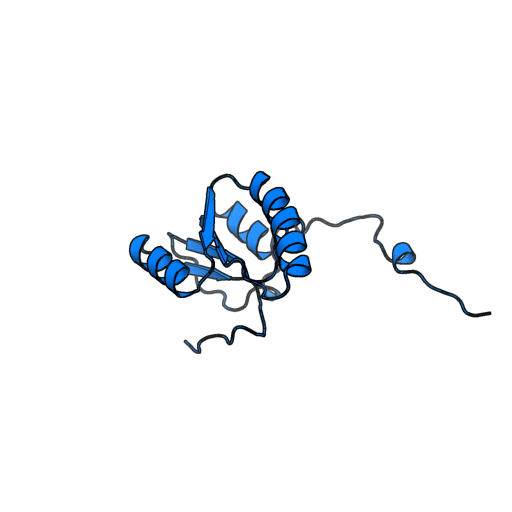10.906 1.00 92.56 82 PHE A CA 1
ATOM 681 C C . PHE A 1 82 ? 0.059 5.950 -10.909 1.00 92.56 82 PHE A C 1
ATOM 683 O O . PHE A 1 82 ? -0.951 6.215 -10.260 1.00 92.56 82 PHE A O 1
ATOM 690 N N . ASN A 1 83 ? 0.611 6.840 -11.738 1.00 89.81 83 ASN A N 1
ATOM 691 C CA . ASN A 1 83 ? 0.110 8.208 -11.888 1.00 89.81 83 ASN A CA 1
ATOM 692 C C . ASN A 1 83 ? -1.327 8.272 -12.430 1.00 89.81 83 ASN A C 1
ATOM 694 O O . ASN A 1 83 ? -2.071 9.192 -12.089 1.00 89.81 83 ASN A O 1
ATOM 698 N N . LEU A 1 84 ? -1.751 7.314 -13.261 1.00 89.88 84 LEU A N 1
ATOM 699 C CA . LEU A 1 84 ? -3.148 7.227 -13.704 1.00 89.88 84 LEU A CA 1
ATOM 700 C C . LEU A 1 84 ? -4.076 6.800 -12.565 1.00 89.88 84 LEU A C 1
ATOM 702 O O . LEU A 1 84 ? -5.177 7.337 -12.437 1.00 89.88 84 LEU A O 1
ATOM 706 N N . ILE A 1 85 ? -3.622 5.867 -11.730 1.00 87.81 85 ILE A N 1
ATOM 707 C CA . ILE A 1 85 ? -4.369 5.372 -10.572 1.00 87.81 85 ILE A CA 1
ATOM 708 C C . ILE A 1 85 ? -4.521 6.473 -9.519 1.00 87.81 85 ILE A C 1
ATOM 710 O O . ILE A 1 85 ? -5.629 6.677 -9.028 1.00 87.81 85 ILE A O 1
ATOM 714 N N . LEU A 1 86 ? -3.459 7.231 -9.221 1.00 86.94 86 LEU A N 1
ATOM 715 C CA . LEU A 1 86 ? -3.478 8.301 -8.215 1.00 86.94 86 LEU A CA 1
ATOM 716 C C . LEU A 1 86 ? -4.547 9.368 -8.479 1.00 86.94 86 LEU A C 1
ATOM 718 O O . LEU A 1 86 ? -5.147 9.872 -7.535 1.00 86.94 86 LEU A O 1
ATOM 722 N N . LYS A 1 87 ? -4.879 9.641 -9.749 1.00 86.56 87 LYS A N 1
ATOM 723 C CA . LYS A 1 87 ? -5.966 10.567 -10.129 1.00 86.56 87 LYS A CA 1
ATOM 724 C C . LYS A 1 87 ? -7.342 10.159 -9.585 1.00 86.56 87 LYS A C 1
ATOM 726 O O . LYS A 1 87 ? -8.265 10.967 -9.606 1.00 86.56 87 LYS A O 1
ATOM 731 N N . LYS A 1 88 ? -7.509 8.908 -9.142 1.00 84.94 88 LYS A N 1
ATOM 732 C CA . LYS A 1 88 ? -8.750 8.387 -8.549 1.00 84.94 88 LYS A CA 1
ATOM 733 C C . LYS A 1 88 ? -8.829 8.589 -7.031 1.00 84.94 88 LYS A C 1
ATOM 735 O O . LYS A 1 88 ? -9.884 8.331 -6.457 1.00 84.94 88 LYS A O 1
ATOM 740 N N . PHE A 1 89 ? -7.760 9.051 -6.381 1.00 81.50 89 PHE A N 1
ATOM 741 C CA . PHE A 1 89 ? -7.690 9.219 -4.929 1.00 81.50 89 PHE A CA 1
ATOM 742 C C . PHE A 1 89 ? -7.634 10.698 -4.551 1.00 81.50 89 PHE A C 1
ATOM 744 O O . PHE A 1 89 ? -6.958 11.491 -5.198 1.00 81.50 89 PHE A O 1
ATOM 751 N N . LYS A 1 90 ? -8.338 11.064 -3.474 1.00 77.88 90 LYS A N 1
ATOM 752 C CA . LYS A 1 90 ? -8.333 12.432 -2.926 1.00 77.88 90 LYS A CA 1
ATOM 753 C C . LYS A 1 90 ? -7.451 12.577 -1.686 1.00 77.88 90 LYS A C 1
ATOM 755 O O . LYS A 1 90 ? -6.826 13.612 -1.512 1.00 77.88 90 LYS A O 1
ATOM 760 N N . ASN A 1 91 ? -7.392 11.547 -0.843 1.00 81.50 91 ASN A N 1
ATOM 761 C CA . ASN A 1 91 ? -6.617 11.552 0.394 1.00 81.50 91 ASN A CA 1
ATOM 762 C C . ASN A 1 91 ? -5.674 10.345 0.418 1.00 81.50 91 ASN A C 1
ATOM 764 O O . ASN A 1 91 ? -6.072 9.244 0.797 1.00 81.50 91 ASN A O 1
ATOM 768 N N . TYR A 1 92 ? -4.445 10.549 -0.053 1.00 90.06 92 TYR A N 1
ATOM 769 C CA . TYR A 1 92 ? -3.419 9.514 -0.070 1.00 90.06 92 TYR A CA 1
ATOM 770 C C . TYR A 1 92 ? -2.038 10.061 0.302 1.00 90.06 92 TYR A C 1
ATOM 772 O O . TYR A 1 92 ? -1.792 11.272 0.261 1.00 90.06 92 TYR A O 1
ATOM 780 N N . ARG A 1 93 ? -1.130 9.156 0.663 1.00 94.25 93 ARG A N 1
ATOM 781 C CA . ARG A 1 93 ? 0.309 9.399 0.811 1.00 94.25 93 ARG A CA 1
ATOM 782 C C . ARG A 1 93 ? 1.078 8.389 -0.025 1.00 94.25 93 ARG A C 1
ATOM 784 O O . ARG A 1 93 ? 0.603 7.277 -0.246 1.00 94.25 93 ARG A O 1
ATOM 791 N N . VAL A 1 94 ? 2.239 8.793 -0.524 1.00 95.62 94 VAL A N 1
ATOM 792 C CA . VAL A 1 94 ? 3.131 7.935 -1.305 1.00 95.62 94 VAL A CA 1
ATOM 793 C C . VAL A 1 94 ? 4.500 8.008 -0.665 1.00 95.62 94 VAL A C 1
ATOM 795 O O . VAL A 1 94 ? 5.026 9.103 -0.493 1.00 95.62 94 VAL A O 1
ATOM 798 N N . PHE A 1 95 ? 5.057 6.847 -0.362 1.00 96.62 95 PHE A N 1
ATOM 799 C CA . PHE A 1 95 ? 6.399 6.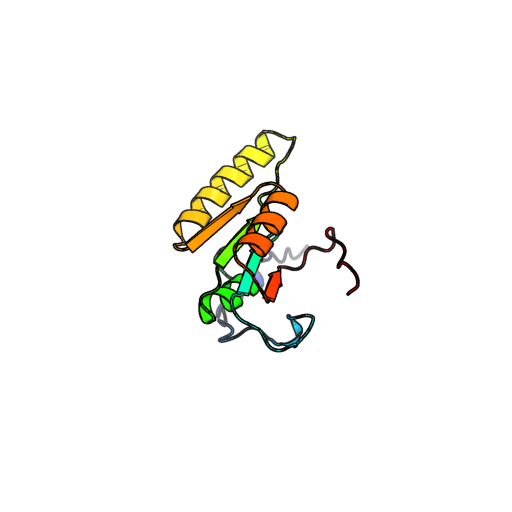684 0.179 1.00 96.62 95 PHE A CA 1
ATOM 800 C C . PHE A 1 95 ? 7.148 5.653 -0.650 1.00 96.62 95 PHE A C 1
ATOM 802 O O . PHE A 1 95 ? 6.525 4.850 -1.350 1.00 96.62 95 PHE A O 1
ATOM 809 N N . THR A 1 96 ? 8.473 5.666 -0.580 1.00 94.94 96 THR A N 1
ATOM 810 C CA . THR A 1 96 ? 9.324 4.699 -1.294 1.00 94.94 96 THR A CA 1
ATOM 811 C C . THR A 1 96 ? 10.099 3.778 -0.361 1.00 94.94 96 THR A C 1
ATOM 813 O O . THR A 1 96 ? 10.748 2.843 -0.826 1.00 94.94 96 THR A O 1
ATOM 816 N N . SER A 1 97 ? 10.003 4.003 0.949 1.00 93.56 97 SER A N 1
ATOM 817 C CA . SER A 1 97 ? 10.629 3.179 1.977 1.00 93.56 97 SER A CA 1
ATOM 818 C C . SER A 1 97 ? 9.661 2.868 3.117 1.00 93.56 97 SER A C 1
ATOM 820 O O . SER A 1 97 ? 8.724 3.620 3.385 1.00 93.56 97 SER A O 1
ATOM 822 N N . GLN A 1 98 ? 9.894 1.741 3.794 1.00 91.00 98 GLN A N 1
ATOM 823 C CA . GLN A 1 98 ? 9.110 1.353 4.967 1.00 91.00 98 GLN A CA 1
ATOM 824 C C . GLN A 1 98 ? 9.344 2.312 6.145 1.00 91.00 98 GLN A C 1
ATOM 826 O O . GLN A 1 98 ? 8.399 2.616 6.855 1.00 91.00 98 GLN A O 1
ATOM 831 N N . ALA A 1 99 ? 10.556 2.858 6.289 1.00 93.81 99 ALA A N 1
ATOM 832 C CA . ALA A 1 99 ? 10.875 3.823 7.341 1.00 93.81 99 ALA A CA 1
ATOM 833 C C . ALA A 1 99 ? 9.975 5.069 7.272 1.00 93.81 99 ALA A C 1
ATOM 835 O O . ALA A 1 99 ? 9.370 5.442 8.266 1.00 93.81 99 ALA A O 1
ATOM 836 N N . GLU A 1 100 ? 9.782 5.645 6.080 1.00 95.50 100 GLU A N 1
ATOM 837 C CA . GLU A 1 100 ? 8.875 6.791 5.904 1.00 95.50 100 GLU A CA 1
ATOM 838 C C . GLU A 1 100 ? 7.409 6.446 6.235 1.00 95.50 100 GLU A C 1
ATOM 840 O O . GLU A 1 100 ? 6.653 7.292 6.713 1.00 95.50 100 GLU A O 1
ATOM 845 N N . VAL A 1 101 ? 6.992 5.202 5.968 1.00 93.56 101 VAL A N 1
ATOM 846 C CA . VAL A 1 101 ? 5.655 4.708 6.332 1.00 93.56 101 VAL A CA 1
ATOM 847 C C . VAL A 1 101 ? 5.525 4.610 7.853 1.00 93.56 101 VAL A C 1
ATOM 849 O O . VAL A 1 101 ? 4.509 5.043 8.396 1.00 93.56 101 VAL A O 1
ATOM 852 N N . ASP A 1 102 ? 6.539 4.071 8.528 1.00 93.00 102 ASP A N 1
ATOM 853 C CA . ASP A 1 102 ? 6.567 3.887 9.982 1.00 93.00 102 ASP A CA 1
ATOM 854 C C . ASP A 1 102 ? 6.606 5.233 10.727 1.00 93.00 102 ASP A C 1
ATOM 856 O O . ASP A 1 102 ? 5.851 5.430 11.686 1.00 93.00 102 ASP A O 1
ATOM 860 N N . ASP A 1 103 ? 7.398 6.190 10.234 1.00 95.25 103 ASP A N 1
ATOM 861 C CA . ASP A 1 103 ? 7.434 7.569 10.736 1.00 95.25 103 ASP A CA 1
ATOM 862 C C . ASP A 1 103 ? 6.050 8.218 10.604 1.00 95.25 103 ASP A C 1
ATOM 864 O O . ASP A 1 103 ? 5.490 8.726 11.576 1.00 95.25 103 ASP A O 1
ATOM 868 N N . PHE A 1 104 ? 5.422 8.107 9.426 1.00 94.31 104 PHE A N 1
ATOM 869 C CA . PHE A 1 104 ? 4.079 8.641 9.201 1.00 94.31 104 PHE A CA 1
ATOM 870 C C . PHE A 1 104 ? 3.034 8.014 10.134 1.00 94.31 104 PHE A C 1
ATOM 872 O O . PHE A 1 104 ? 2.179 8.725 10.671 1.00 94.31 104 PHE A O 1
ATOM 879 N N . ILE A 1 105 ? 3.077 6.692 10.322 1.00 91.56 105 ILE A N 1
ATOM 880 C CA . ILE A 1 105 ? 2.185 5.958 11.233 1.00 91.56 105 ILE A CA 1
ATOM 881 C C . ILE A 1 105 ? 2.334 6.486 12.661 1.00 91.56 105 ILE A C 1
ATOM 883 O O . ILE A 1 105 ? 1.324 6.749 13.321 1.00 91.56 105 ILE A O 1
ATOM 887 N N . THR A 1 106 ? 3.575 6.678 13.108 1.00 93.38 106 THR A N 1
ATOM 888 C CA . THR A 1 106 ? 3.903 7.156 14.455 1.00 93.38 106 THR A CA 1
ATOM 889 C C . THR A 1 106 ? 3.435 8.594 14.661 1.00 93.38 106 THR A C 1
ATOM 891 O O . THR A 1 106 ? 2.673 8.869 15.593 1.00 93.38 106 THR A O 1
ATOM 894 N N . ASP A 1 107 ? 3.794 9.495 13.747 1.00 95.06 107 ASP A N 1
ATOM 895 C CA . ASP A 1 107 ? 3.455 10.921 13.812 1.00 95.06 107 ASP A CA 1
ATOM 896 C C . ASP A 1 107 ? 1.941 11.165 13.795 1.00 95.06 107 ASP A C 1
ATOM 898 O O . ASP A 1 107 ? 1.428 12.056 14.477 1.00 95.06 107 ASP A O 1
ATOM 902 N N . ASN A 1 108 ? 1.202 10.341 13.045 1.00 90.88 108 ASN A N 1
ATOM 903 C CA . ASN A 1 108 ? -0.255 10.439 12.928 1.00 90.88 108 ASN A CA 1
ATOM 904 C C . ASN A 1 108 ? -0.999 9.565 13.949 1.00 90.88 108 ASN A C 1
ATOM 906 O O . ASN A 1 108 ? -2.231 9.509 13.912 1.00 90.88 108 ASN A O 1
ATOM 910 N N . LYS A 1 109 ? -0.277 8.908 14.869 1.00 92.50 109 LYS A N 1
ATOM 911 C CA . LYS A 1 109 ? -0.831 8.050 15.930 1.00 92.50 109 LYS A CA 1
ATOM 912 C C . LYS A 1 109 ? -1.806 6.998 15.387 1.00 92.50 109 LYS A C 1
ATOM 914 O O . LYS A 1 109 ? -2.865 6.767 15.976 1.00 92.50 109 LYS A O 1
ATOM 919 N N . ILE A 1 110 ? -1.468 6.397 14.246 1.00 88.12 110 ILE A N 1
ATOM 920 C CA . ILE A 1 110 ? -2.289 5.373 13.594 1.00 88.12 110 ILE A CA 1
ATOM 921 C C . ILE A 1 110 ? -2.371 4.141 14.501 1.00 88.12 110 ILE A C 1
ATOM 923 O O . ILE A 1 110 ? -1.352 3.565 14.870 1.00 88.12 110 ILE A O 1
ATOM 927 N N . GLN A 1 111 ? -3.591 3.736 14.853 1.00 83.12 111 GLN A N 1
ATOM 928 C CA . GLN A 1 111 ? -3.851 2.626 15.774 1.00 83.12 111 GLN A CA 1
ATOM 929 C C . GLN A 1 111 ? -4.109 1.300 15.058 1.00 83.12 111 GLN A C 1
ATOM 931 O O . GLN A 1 111 ? -3.871 0.242 15.631 1.00 83.12 111 GLN A O 1
ATOM 936 N N . THR A 1 112 ? -4.589 1.340 13.812 1.00 81.56 112 THR A N 1
ATOM 937 C CA . THR A 1 112 ? -4.826 0.137 13.005 1.00 81.56 112 THR A CA 1
ATOM 938 C C . THR A 1 112 ? -4.226 0.290 11.613 1.00 81.56 112 THR A C 1
ATOM 940 O O . THR A 1 112 ? -4.460 1.284 10.924 1.00 81.56 112 THR A O 1
ATOM 943 N N . ILE A 1 113 ? -3.489 -0.730 11.171 1.00 84.50 113 ILE A N 1
ATOM 944 C CA . ILE A 1 113 ? -2.934 -0.806 9.820 1.00 84.50 113 ILE A CA 1
ATOM 945 C C . ILE A 1 113 ? -3.598 -1.962 9.084 1.00 84.50 113 ILE A C 1
ATOM 947 O O . ILE A 1 113 ? -3.424 -3.124 9.444 1.00 84.50 113 ILE A O 1
ATOM 951 N N . ILE A 1 114 ? -4.299 -1.645 8.004 1.00 83.50 114 ILE A N 1
ATOM 952 C CA . ILE A 1 114 ? -4.809 -2.634 7.058 1.00 83.50 114 ILE A CA 1
ATOM 953 C C . ILE A 1 114 ? -3.842 -2.670 5.885 1.00 83.50 114 ILE A C 1
ATOM 955 O O . ILE A 1 114 ? -3.484 -1.629 5.342 1.00 83.50 114 ILE A O 1
ATOM 959 N N . ARG A 1 115 ? -3.390 -3.854 5.488 1.00 86.31 115 ARG A N 1
ATOM 960 C CA . ARG A 1 115 ? -2.363 -3.999 4.455 1.00 86.31 115 ARG A CA 1
ATOM 961 C C . ARG A 1 115 ? -2.714 -5.110 3.487 1.00 86.31 115 ARG A C 1
ATOM 963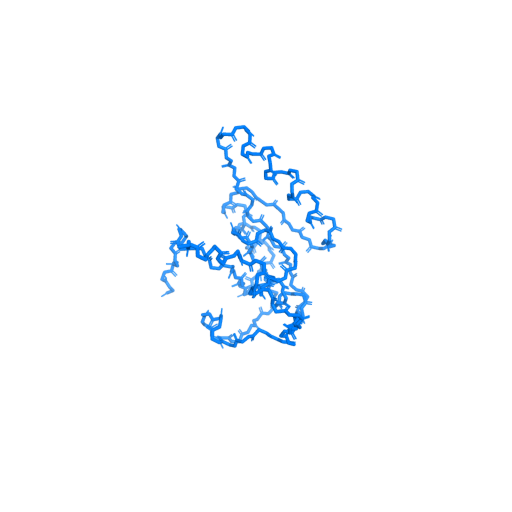 O O . ARG A 1 115 ? -3.405 -6.066 3.837 1.00 86.31 115 ARG A O 1
ATOM 970 N N . ASP A 1 116 ? -2.281 -4.955 2.244 1.00 87.06 116 ASP A N 1
ATOM 971 C CA . ASP A 1 116 ? -2.481 -5.982 1.238 1.00 87.06 116 ASP A CA 1
ATOM 972 C C . ASP A 1 116 ? -1.505 -7.144 1.388 1.00 87.06 116 ASP A C 1
ATOM 974 O O . ASP A 1 116 ? -0.380 -7.002 1.857 1.00 87.06 116 ASP A O 1
ATOM 978 N N . PHE A 1 117 ? -1.957 -8.334 0.993 1.00 85.19 117 PHE A N 1
ATOM 979 C CA . PHE A 1 117 ? -1.130 -9.520 1.128 1.00 85.19 117 PHE A CA 1
ATOM 980 C C . PHE A 1 117 ? 0.026 -9.507 0.121 1.00 85.19 117 PHE A C 1
ATOM 982 O O . PHE A 1 117 ? -0.166 -9.618 -1.102 1.00 85.19 117 PHE A O 1
ATOM 989 N N . ASN A 1 118 ? 1.241 -9.453 0.654 1.00 83.69 118 ASN A N 1
ATOM 990 C CA . ASN A 1 118 ? 2.473 -9.600 -0.094 1.00 83.69 118 ASN A CA 1
ATOM 991 C C . ASN A 1 118 ? 3.339 -10.686 0.563 1.00 83.69 118 ASN A C 1
ATOM 993 O O . ASN A 1 118 ? 3.917 -10.423 1.608 1.00 83.69 118 ASN A O 1
ATOM 997 N N . PRO A 1 119 ? 3.469 -11.886 -0.033 1.00 79.88 119 PRO A N 1
ATOM 998 C CA . PRO A 1 119 ? 4.204 -12.993 0.586 1.00 79.88 119 PRO A CA 1
ATOM 999 C C . PRO A 1 119 ? 5.714 -12.737 0.699 1.00 79.88 119 PRO A C 1
ATOM 1001 O O . PRO A 1 119 ? 6.407 -13.482 1.380 1.00 79.88 119 PRO A O 1
ATOM 1004 N N . LEU A 1 120 ? 6.231 -11.714 0.009 1.00 78.31 120 LEU A N 1
ATOM 1005 C CA . LEU A 1 120 ? 7.634 -11.303 0.095 1.00 78.31 120 LEU A CA 1
ATOM 1006 C C . LEU A 1 120 ? 7.908 -10.413 1.312 1.00 78.31 120 LEU A C 1
ATOM 1008 O O . LEU A 1 120 ? 9.058 -10.259 1.708 1.00 78.31 120 LEU A O 1
ATOM 1012 N N . LEU A 1 121 ? 6.862 -9.821 1.886 1.00 68.94 121 LEU A N 1
ATOM 1013 C CA . LEU A 1 121 ? 6.931 -9.081 3.134 1.00 68.94 121 LEU A CA 1
ATOM 1014 C C . LEU A 1 121 ? 6.485 -10.061 4.217 1.00 68.94 121 LEU A C 1
ATOM 1016 O O . LEU A 1 121 ? 5.303 -10.393 4.301 1.00 68.94 121 LEU A O 1
ATOM 1020 N N . GLN A 1 122 ? 7.432 -10.605 4.983 1.00 55.06 122 GLN A N 1
ATOM 1021 C CA . GLN A 1 122 ? 7.075 -11.516 6.067 1.00 55.06 122 GLN A CA 1
ATOM 1022 C C . GLN A 1 122 ? 6.143 -10.786 7.046 1.00 55.06 122 GLN A C 1
ATOM 1024 O O . GLN A 1 122 ? 6.410 -9.624 7.375 1.00 55.06 122 GLN A O 1
ATOM 1029 N N . PRO A 1 123 ? 5.050 -11.422 7.507 1.00 52.22 123 PRO A N 1
ATOM 1030 C CA . PRO A 1 123 ? 4.342 -10.924 8.672 1.00 52.22 123 PRO A CA 1
ATOM 1031 C C . PRO A 1 123 ? 5.368 -10.840 9.802 1.00 52.22 123 PRO A C 1
ATOM 1033 O O . PRO A 1 123 ? 6.023 -11.836 10.101 1.00 52.22 123 PRO A O 1
ATOM 1036 N N . GLN A 1 124 ? 5.552 -9.660 10.390 1.00 49.19 124 GLN A N 1
ATOM 1037 C CA . GLN A 1 124 ? 6.191 -9.602 11.698 1.00 49.19 124 GLN A CA 1
ATOM 1038 C C . GLN A 1 124 ? 5.267 -10.381 12.634 1.00 49.19 124 GLN A C 1
ATOM 1040 O O . GLN A 1 124 ? 4.073 -10.079 12.694 1.00 49.19 124 GLN A O 1
ATOM 1045 N N . GLU A 1 125 ? 5.784 -11.443 13.248 1.00 42.97 125 GLU A N 1
ATOM 1046 C CA . GLU A 1 125 ? 5.074 -12.140 14.317 1.00 42.97 125 GLU A CA 1
ATOM 1047 C C . GLU A 1 125 ? 4.758 -11.096 15.404 1.00 42.97 125 GLU A C 1
ATOM 1049 O O . GLU A 1 125 ? 5.664 -10.391 15.850 1.00 42.97 125 GLU A O 1
ATOM 1054 N N . GLU A 1 126 ? 3.464 -10.922 15.718 1.00 39.66 126 GLU A N 1
ATOM 1055 C CA . GLU A 1 126 ? 2.998 -10.114 16.861 1.00 39.66 126 GLU A CA 1
ATOM 1056 C C . GLU A 1 126 ? 3.473 -10.730 18.182 1.00 39.66 126 GLU A C 1
ATOM 1058 O O . GLU A 1 126 ? 3.339 -11.969 18.330 1.00 39.66 126 GLU A O 1
#

Solvent-accessible surface area (backbone atoms only — not comparable to full-atom values): 8164 Å² total; per-residue (Å²): 132,85,83,81,82,53,73,77,82,71,61,67,94,68,80,78,77,72,93,63,75,63,67,90,80,54,87,80,88,71,84,86,43,80,48,37,35,30,41,38,68,71,72,91,54,77,74,96,29,63,63,55,57,56,28,66,79,64,77,33,47,35,34,34,47,44,85,84,57,89,52,60,72,58,34,54,55,48,52,58,54,49,59,60,50,52,75,78,58,89,64,70,48,79,36,73,46,69,66,61,49,53,52,50,37,58,79,66,56,49,66,28,80,47,66,56,94,44,90,88,56,72,79,77,83,128

Radius of gyration: 17.34 Å; Cα contacts (8 Å, |Δi|>4): 120; chains: 1; bounding box: 39×43×50 Å